Protein AF-A0A7S3XJK7-F1 (afdb_monomer_lite)

Structure (mmCIF, N/CA/C/O backbone):
data_AF-A0A7S3XJK7-F1
#
_entry.id   AF-A0A7S3XJK7-F1
#
loop_
_atom_site.group_PDB
_atom_site.id
_atom_site.type_symbol
_atom_site.label_atom_id
_atom_site.label_alt_id
_atom_site.label_comp_id
_atom_site.label_asym_id
_atom_site.label_entity_id
_atom_site.label_seq_id
_atom_site.pdbx_PDB_ins_code
_atom_site.Cartn_x
_atom_site.Cartn_y
_atom_site.Cartn_z
_atom_site.occupancy
_atom_site.B_iso_or_equiv
_atom_site.auth_seq_id
_atom_site.auth_comp_id
_atom_site.auth_asym_id
_atom_site.auth_atom_id
_atom_site.pdbx_PDB_model_num
ATOM 1 N N . TRP A 1 1 ? 11.978 -10.194 -9.160 1.00 81.94 1 TRP A N 1
ATOM 2 C CA . TRP A 1 1 ? 12.884 -11.187 -9.767 1.00 81.94 1 TRP A CA 1
ATOM 3 C C . TRP A 1 1 ? 12.050 -12.331 -10.298 1.00 81.94 1 TRP A C 1
ATOM 5 O O . TRP A 1 1 ? 11.108 -12.722 -9.618 1.00 81.94 1 TRP A O 1
ATOM 15 N N . ILE A 1 2 ? 12.354 -12.827 -11.496 1.00 87.62 2 ILE A N 1
ATOM 16 C CA . ILE A 1 2 ? 11.704 -14.017 -12.053 1.00 87.62 2 ILE A CA 1
ATOM 17 C C . ILE A 1 2 ? 12.644 -15.193 -11.805 1.00 87.62 2 ILE A C 1
ATOM 19 O O . ILE A 1 2 ? 13.779 -15.176 -12.267 1.00 87.62 2 ILE A O 1
ATOM 23 N N . TYR A 1 3 ? 12.189 -16.171 -11.025 1.00 90.62 3 TYR A N 1
ATOM 24 C CA . TYR A 1 3 ? 12.997 -17.338 -10.646 1.00 90.62 3 TYR A CA 1
ATOM 25 C C . TYR A 1 3 ? 12.745 -18.547 -11.551 1.00 90.62 3 TYR A C 1
ATOM 27 O O . TYR A 1 3 ? 13.616 -19.392 -11.716 1.00 90.62 3 TYR A O 1
ATOM 35 N N . ASN A 1 4 ? 11.549 -18.630 -12.132 1.00 91.94 4 ASN A N 1
ATOM 36 C CA . ASN A 1 4 ? 11.154 -19.648 -13.094 1.00 91.94 4 ASN A CA 1
ATOM 37 C C . ASN A 1 4 ? 10.094 -19.053 -14.031 1.00 91.94 4 ASN A C 1
ATOM 39 O O . ASN A 1 4 ? 9.351 -18.155 -13.627 1.00 91.94 4 ASN A O 1
ATOM 43 N N . SER A 1 5 ? 10.008 -19.542 -15.267 1.00 90.19 5 SER A N 1
ATOM 44 C CA . SER A 1 5 ? 9.028 -19.063 -16.242 1.00 90.19 5 SER A CA 1
ATOM 45 C C . SER A 1 5 ? 8.551 -20.186 -17.158 1.00 90.19 5 SER A C 1
ATOM 47 O O . SER A 1 5 ? 9.325 -21.050 -17.558 1.00 90.19 5 SER A O 1
ATOM 49 N N . SER A 1 6 ? 7.263 -20.153 -17.493 1.00 90.62 6 SER A N 1
ATOM 50 C CA . SER A 1 6 ? 6.653 -20.994 -18.520 1.00 90.62 6 SER A CA 1
ATOM 51 C C . SER A 1 6 ? 5.620 -20.146 -19.250 1.00 90.62 6 SER A C 1
ATOM 53 O O . SER A 1 6 ? 4.569 -19.825 -18.695 1.00 90.62 6 SER A O 1
ATOM 55 N N . MET A 1 7 ? 5.954 -19.706 -20.463 1.00 87.75 7 MET A N 1
ATOM 56 C CA . MET A 1 7 ? 5.081 -18.881 -21.295 1.00 87.75 7 MET A CA 1
ATOM 57 C C . MET A 1 7 ? 4.573 -19.729 -22.465 1.00 87.75 7 MET A C 1
ATOM 59 O O . MET A 1 7 ? 5.364 -20.073 -23.345 1.00 87.75 7 MET A O 1
ATOM 63 N N . PRO A 1 8 ? 3.276 -20.095 -22.489 1.00 89.31 8 PRO A N 1
ATOM 64 C CA . PRO A 1 8 ? 2.690 -20.811 -23.614 1.00 89.31 8 PRO A CA 1
ATOM 65 C C . PRO A 1 8 ? 2.858 -20.023 -24.912 1.00 89.31 8 PRO A C 1
ATOM 67 O O . PRO A 1 8 ? 2.670 -18.807 -24.925 1.00 89.31 8 PRO A O 1
ATOM 70 N N . SER A 1 9 ? 3.114 -20.719 -26.021 1.00 86.12 9 SER A N 1
ATOM 71 C CA . SER A 1 9 ? 3.211 -20.100 -27.353 1.00 86.12 9 SER A CA 1
ATOM 72 C C . SER A 1 9 ? 1.925 -19.388 -27.791 1.00 86.12 9 SER A C 1
ATOM 74 O O . SER A 1 9 ? 1.965 -18.523 -28.661 1.00 86.12 9 SER A O 1
ATOM 76 N N . SER A 1 10 ? 0.785 -19.721 -27.176 1.00 89.62 10 SER A N 1
ATOM 77 C CA . SER A 1 10 ? -0.502 -19.055 -27.392 1.00 89.62 10 SER A CA 1
ATOM 78 C C . SER A 1 10 ? -0.592 -17.655 -26.773 1.00 89.62 10 SER A C 1
ATOM 80 O O . SER A 1 10 ? -1.485 -16.892 -27.138 1.00 89.62 10 SER A O 1
ATOM 82 N N . ILE A 1 11 ? 0.304 -17.293 -25.849 1.00 84.25 11 ILE A N 1
ATOM 83 C CA . ILE A 1 11 ? 0.375 -15.948 -25.274 1.00 84.25 11 ILE A CA 1
ATOM 84 C C . ILE A 1 11 ? 1.379 -15.132 -26.087 1.00 84.25 11 ILE A C 1
ATOM 86 O O . ILE A 1 11 ? 2.571 -15.420 -26.081 1.00 84.25 11 ILE A O 1
ATOM 90 N N . SER A 1 12 ? 0.909 -14.068 -26.738 1.00 84.00 12 SER A N 1
ATOM 91 C CA . SER A 1 12 ? 1.773 -13.074 -27.381 1.00 84.00 12 SER A CA 1
ATOM 92 C C . SER A 1 12 ? 1.749 -11.780 -26.572 1.00 84.00 12 SER A C 1
ATOM 94 O O . SER A 1 12 ? 0.776 -11.028 -26.597 1.00 84.00 12 SER A O 1
ATOM 96 N N . SER A 1 13 ? 2.811 -11.543 -25.799 1.00 86.69 13 SER A N 1
ATOM 97 C CA . SER A 1 13 ? 3.014 -10.296 -25.058 1.00 86.69 13 SER A CA 1
ATOM 98 C C . SER A 1 13 ? 4.499 -9.932 -25.059 1.00 86.69 13 SER A C 1
ATOM 100 O O . SER A 1 13 ? 5.277 -10.553 -24.327 1.00 86.69 13 SER A O 1
ATOM 102 N N . PRO A 1 14 ? 4.909 -8.919 -25.846 1.00 83.44 14 PRO A N 1
ATOM 103 C CA . PRO A 1 14 ? 6.307 -8.504 -25.929 1.00 83.44 14 PRO A CA 1
ATOM 104 C C . PRO A 1 14 ? 6.916 -8.138 -24.568 1.00 83.44 14 PRO A C 1
ATOM 106 O O . PRO A 1 14 ? 8.053 -8.501 -24.288 1.00 83.44 14 PRO A O 1
ATOM 109 N N . LYS A 1 15 ? 6.140 -7.490 -23.684 1.00 86.94 15 LYS A N 1
ATOM 110 C CA . LYS A 1 15 ? 6.599 -7.122 -22.334 1.00 86.94 15 LYS A CA 1
ATOM 111 C C . LYS A 1 15 ? 6.805 -8.321 -21.412 1.00 86.94 15 LYS A C 1
ATOM 113 O O . LYS A 1 15 ? 7.752 -8.334 -20.640 1.00 86.94 15 LYS A O 1
ATOM 118 N N . LEU A 1 16 ? 5.929 -9.326 -21.472 1.00 87.25 16 LEU A N 1
ATOM 119 C CA . LEU A 1 16 ? 6.129 -10.532 -20.661 1.00 87.25 16 LEU A CA 1
ATOM 120 C C . LEU A 1 16 ? 7.376 -11.289 -21.123 1.00 87.25 16 LEU A C 1
ATOM 122 O O . LEU A 1 16 ? 8.157 -11.731 -20.285 1.00 87.25 16 LEU A O 1
ATOM 126 N N . GLY A 1 17 ? 7.590 -11.372 -22.440 1.00 88.62 17 GLY A N 1
ATOM 127 C CA . GLY A 1 17 ? 8.802 -11.959 -23.009 1.00 88.62 17 GLY A CA 1
ATOM 128 C C . GLY A 1 17 ? 10.074 -11.248 -22.540 1.00 88.62 17 GLY A C 1
ATOM 129 O O . GLY A 1 17 ? 11.020 -11.913 -22.121 1.00 88.62 17 GLY A O 1
ATOM 130 N N . SER A 1 18 ? 10.086 -9.910 -22.532 1.00 89.31 18 SER A N 1
ATOM 131 C CA . SER A 1 18 ? 11.254 -9.154 -22.066 1.00 89.31 18 SER A CA 1
ATOM 132 C C . SER A 1 18 ? 11.511 -9.328 -20.568 1.00 89.31 18 SER A C 1
ATOM 134 O O . SER A 1 18 ? 12.655 -9.535 -20.164 1.00 89.31 18 SER A O 1
ATOM 136 N N . TRP A 1 19 ? 10.463 -9.344 -19.737 1.00 90.00 19 TRP A N 1
ATOM 137 C CA . TRP A 1 19 ? 10.610 -9.593 -18.300 1.00 90.00 19 TRP A CA 1
ATOM 138 C C . TRP A 1 19 ? 11.158 -10.986 -17.999 1.00 90.00 19 TRP A C 1
ATOM 140 O O . TRP A 1 19 ? 12.031 -11.121 -17.142 1.00 90.00 19 TRP A O 1
ATOM 150 N N . ILE A 1 20 ? 10.702 -12.010 -18.732 1.00 90.38 20 ILE A N 1
ATOM 151 C CA . ILE A 1 20 ? 11.262 -13.370 -18.666 1.00 90.38 20 ILE A CA 1
ATOM 152 C C . ILE A 1 20 ? 12.750 -13.366 -19.038 1.00 90.38 20 ILE A C 1
ATOM 154 O O . ILE A 1 20 ? 13.541 -14.042 -18.386 1.00 90.38 20 ILE A O 1
ATOM 158 N N . GLY A 1 21 ? 13.141 -12.556 -20.026 1.00 88.50 21 GLY A N 1
ATOM 159 C CA . GLY A 1 21 ? 14.539 -12.319 -20.402 1.00 88.50 21 GLY A CA 1
ATOM 160 C C . GLY A 1 21 ? 15.364 -11.522 -19.380 1.00 88.50 21 GLY A C 1
ATOM 161 O O . GLY A 1 21 ? 16.544 -11.277 -19.619 1.00 88.50 21 GLY A O 1
ATOM 162 N N . GLY A 1 22 ? 14.779 -11.118 -18.247 1.00 88.19 22 GLY A N 1
ATOM 163 C CA . GLY A 1 22 ? 15.448 -10.355 -17.190 1.00 88.19 22 GLY A CA 1
ATOM 164 C C . GLY A 1 22 ? 15.415 -8.838 -17.385 1.00 88.19 22 GLY A C 1
ATOM 165 O O . GLY A 1 22 ? 15.991 -8.102 -16.578 1.00 88.19 22 GLY A O 1
ATOM 166 N N . GLU A 1 23 ? 14.734 -8.348 -18.420 1.00 88.56 23 GLU A N 1
ATOM 167 C CA . GLU A 1 23 ? 14.521 -6.918 -18.604 1.00 88.56 23 GLU A CA 1
ATOM 168 C C . GLU A 1 23 ? 13.440 -6.390 -17.653 1.00 88.56 23 GLU A C 1
ATOM 170 O O . GLU A 1 23 ? 12.589 -7.120 -17.150 1.00 88.56 23 GLU A O 1
ATOM 175 N N . TYR A 1 24 ? 13.458 -5.088 -17.388 1.00 84.19 24 TYR A N 1
ATOM 176 C CA . TYR A 1 24 ? 12.422 -4.413 -16.614 1.00 84.19 24 TYR A CA 1
ATOM 177 C C . TYR A 1 24 ? 12.351 -2.941 -17.013 1.00 84.19 24 TYR A C 1
ATOM 179 O O . TYR A 1 24 ? 13.338 -2.365 -17.477 1.00 84.19 24 TYR A O 1
ATOM 187 N N . ASP A 1 25 ? 11.182 -2.334 -16.813 1.00 79.06 25 ASP A N 1
ATOM 188 C CA . ASP A 1 25 ? 10.962 -0.916 -17.099 1.00 79.06 25 ASP A CA 1
ATOM 189 C C . ASP A 1 25 ? 11.842 -0.064 -16.151 1.00 79.06 25 ASP A C 1
ATOM 191 O O . ASP A 1 25 ? 11.708 -0.145 -14.928 1.00 79.06 25 ASP A O 1
ATOM 195 N N . LYS A 1 26 ? 12.758 0.745 -16.706 1.00 75.69 26 LYS A N 1
ATOM 196 C CA . LYS A 1 26 ? 13.703 1.594 -15.940 1.00 75.69 26 LYS A CA 1
ATOM 197 C C . LYS A 1 26 ? 13.252 3.052 -15.797 1.00 75.69 26 LYS A C 1
ATOM 199 O O . LYS A 1 26 ? 13.782 3.771 -14.955 1.00 75.69 26 LYS A O 1
ATOM 204 N N . ASP A 1 27 ? 12.267 3.468 -16.589 1.00 66.75 27 ASP A N 1
ATOM 205 C CA . ASP A 1 27 ? 12.048 4.885 -16.913 1.00 66.75 27 ASP A CA 1
ATOM 206 C C . ASP A 1 27 ? 11.011 5.595 -16.037 1.00 66.75 27 ASP A C 1
ATOM 208 O O . ASP A 1 27 ? 10.712 6.766 -16.255 1.00 66.75 27 ASP A O 1
ATOM 212 N N . SER A 1 28 ? 10.428 4.919 -15.044 1.00 74.38 28 SER A N 1
ATOM 213 C CA . SER A 1 28 ? 9.369 5.516 -14.231 1.00 74.38 28 SER A CA 1
ATOM 214 C C . SER A 1 28 ? 9.641 5.359 -12.741 1.00 74.38 28 SER A C 1
ATOM 216 O O . SER A 1 28 ? 9.781 4.245 -12.230 1.00 74.38 28 SER A O 1
ATOM 218 N N . ALA A 1 29 ? 9.721 6.495 -12.044 1.00 88.38 29 ALA A N 1
ATOM 219 C CA . ALA A 1 29 ? 9.814 6.535 -10.590 1.00 88.38 29 ALA A CA 1
ATOM 220 C C . ALA A 1 29 ? 8.561 5.903 -9.963 1.00 88.38 29 ALA A C 1
ATOM 222 O O . ALA A 1 29 ? 8.677 5.026 -9.112 1.00 88.38 29 ALA A O 1
ATOM 223 N N . THR A 1 30 ? 7.372 6.264 -10.448 1.00 93.44 30 THR A N 1
ATOM 224 C CA . THR A 1 30 ? 6.088 5.727 -9.983 1.00 93.44 30 THR A CA 1
ATOM 225 C C . THR A 1 30 ? 5.154 5.430 -11.154 1.00 93.44 30 THR A C 1
ATOM 227 O O . THR A 1 30 ? 5.175 6.105 -12.182 1.00 93.44 30 THR A O 1
ATOM 230 N N . LYS A 1 31 ? 4.323 4.397 -11.017 1.00 93.12 31 LYS A N 1
ATOM 231 C CA . LYS A 1 31 ? 3.352 3.952 -12.022 1.00 93.12 31 LYS A CA 1
ATOM 232 C C . LYS A 1 31 ? 2.018 3.674 -11.351 1.00 93.12 31 LYS A C 1
ATOM 234 O O . LYS A 1 31 ? 1.961 2.920 -10.386 1.00 93.12 31 LYS A O 1
ATOM 239 N N . THR A 1 32 ? 0.950 4.194 -11.944 1.00 95.75 32 THR A N 1
ATOM 240 C CA . THR A 1 32 ? -0.427 3.851 -11.578 1.00 95.75 32 THR A CA 1
ATOM 241 C C . THR A 1 32 ? -1.118 3.228 -12.780 1.00 95.75 32 THR A C 1
ATOM 243 O O . THR A 1 32 ? -1.033 3.761 -13.888 1.00 95.75 32 THR A O 1
ATOM 246 N N . ALA A 1 33 ? -1.788 2.095 -12.587 1.00 95.56 33 ALA A N 1
ATOM 247 C CA . ALA A 1 33 ? -2.511 1.405 -13.648 1.00 95.56 33 ALA A CA 1
ATOM 248 C C . ALA A 1 33 ? -3.847 0.857 -13.145 1.00 95.56 33 ALA A C 1
ATOM 250 O O . ALA A 1 33 ? -3.912 0.243 -12.084 1.00 95.56 33 ALA A O 1
ATOM 251 N N . ALA A 1 34 ? -4.906 1.032 -13.933 1.00 97.31 34 ALA A N 1
ATOM 252 C CA . ALA A 1 34 ? -6.171 0.351 -13.698 1.00 97.31 34 ALA A CA 1
ATOM 253 C C . ALA A 1 34 ? -6.101 -1.078 -14.256 1.00 97.31 34 ALA A C 1
ATOM 255 O O . ALA A 1 34 ? -5.686 -1.289 -15.396 1.00 97.31 34 ALA A O 1
ATOM 256 N N . ILE A 1 35 ? -6.530 -2.053 -13.461 1.00 96.31 35 ILE A N 1
ATOM 257 C CA . ILE A 1 35 ? -6.597 -3.467 -13.830 1.00 96.31 35 ILE A CA 1
ATOM 258 C C . ILE A 1 35 ? -8.034 -3.936 -13.633 1.00 96.31 35 ILE A C 1
ATOM 260 O O . ILE A 1 35 ? -8.656 -3.657 -12.610 1.00 96.31 35 ILE A O 1
ATOM 264 N N . LYS A 1 36 ? -8.570 -4.667 -14.610 1.00 96.94 36 LYS A N 1
ATOM 265 C CA . LYS A 1 36 ? -9.893 -5.284 -14.521 1.00 96.94 36 LYS A CA 1
ATOM 266 C C . LYS A 1 36 ? -9.764 -6.791 -14.683 1.00 96.94 36 LYS A C 1
ATOM 268 O O . LYS A 1 36 ? -9.123 -7.264 -15.620 1.00 96.94 36 LYS A O 1
ATOM 273 N N . THR A 1 37 ? -10.359 -7.548 -13.770 1.00 95.88 37 THR A N 1
ATOM 274 C CA . THR A 1 37 ? -10.390 -9.011 -13.875 1.00 95.88 37 THR A CA 1
ATOM 275 C C . THR A 1 37 ? -11.390 -9.445 -14.941 1.00 95.88 37 THR A C 1
ATOM 277 O O . THR A 1 37 ? -12.305 -8.702 -15.298 1.00 95.88 37 THR A O 1
ATOM 280 N N . LYS A 1 38 ? -11.285 -10.695 -15.408 1.00 96.31 38 LYS A N 1
ATOM 281 C CA . LYS A 1 38 ? -12.289 -11.290 -16.308 1.00 96.31 38 LYS A CA 1
ATOM 282 C C . LYS A 1 38 ? -13.706 -11.259 -15.709 1.00 96.31 38 LYS A C 1
ATOM 284 O O . LYS A 1 38 ? -14.671 -11.132 -16.451 1.00 96.31 38 LYS A O 1
ATOM 289 N N . GLY A 1 39 ? -13.818 -11.349 -14.381 1.00 96.06 39 GLY A N 1
ATOM 290 C CA . GLY A 1 39 ? -15.084 -11.258 -13.645 1.00 96.06 39 GLY A CA 1
ATOM 291 C C . GLY A 1 39 ? -15.605 -9.831 -13.434 1.00 96.06 39 GLY A C 1
ATOM 292 O O . GLY A 1 39 ? -16.655 -9.667 -12.832 1.00 96.06 39 GLY A O 1
ATOM 293 N N . GLY A 1 40 ? -14.892 -8.801 -13.905 1.00 95.94 40 GLY A N 1
ATOM 294 C CA . GLY A 1 40 ? -15.335 -7.404 -13.849 1.00 95.94 40 GLY A CA 1
ATOM 295 C C . GLY A 1 40 ? -14.845 -6.598 -12.642 1.00 95.94 40 GLY A C 1
ATOM 296 O O . GLY A 1 40 ? -15.027 -5.378 -12.631 1.00 95.94 40 GLY A O 1
ATOM 297 N N . ASN A 1 41 ? -14.168 -7.228 -11.677 1.00 95.69 41 ASN A N 1
ATOM 298 C CA . ASN A 1 41 ? -13.621 -6.534 -10.507 1.00 95.69 41 ASN A CA 1
ATOM 299 C C . ASN A 1 41 ? -12.511 -5.572 -10.931 1.00 95.69 41 ASN A C 1
ATOM 301 O O . ASN A 1 41 ? -11.650 -5.928 -11.740 1.00 95.69 41 ASN A O 1
ATOM 305 N N . SER A 1 42 ? -12.542 -4.360 -10.383 1.00 96.94 42 SER A N 1
ATOM 306 C CA . SER A 1 42 ? -11.616 -3.285 -10.740 1.00 96.94 42 SER A CA 1
ATOM 307 C C . SER A 1 42 ? -10.612 -3.045 -9.620 1.00 96.94 42 SER A C 1
ATOM 309 O O . SER A 1 42 ? -10.976 -2.978 -8.448 1.00 96.94 42 SER A O 1
ATOM 311 N N . PHE A 1 43 ? -9.353 -2.898 -10.008 1.00 98.25 43 PHE A N 1
ATOM 312 C CA . PHE A 1 43 ? -8.217 -2.668 -9.132 1.00 98.25 43 PHE A CA 1
ATOM 313 C C . PHE A 1 43 ? -7.404 -1.491 -9.660 1.00 98.25 43 PHE A C 1
ATOM 315 O O . PHE A 1 43 ? -7.303 -1.284 -10.871 1.00 98.25 43 PHE A O 1
ATOM 322 N N . THR A 1 44 ? -6.765 -0.771 -8.752 1.00 98.44 44 THR A N 1
ATOM 323 C CA . THR A 1 44 ? -5.721 0.197 -9.071 1.00 98.44 44 THR A CA 1
ATOM 324 C C . THR A 1 44 ? -4.404 -0.351 -8.554 1.00 98.44 44 THR A C 1
ATOM 326 O O . THR A 1 44 ? -4.244 -0.580 -7.359 1.00 98.44 44 THR A O 1
ATOM 329 N N . HIS A 1 45 ? -3.462 -0.579 -9.459 1.00 97.88 45 HIS A N 1
ATOM 330 C CA . HIS A 1 45 ? -2.094 -0.930 -9.124 1.00 97.88 45 HIS A CA 1
ATOM 331 C C . HIS A 1 45 ? -1.273 0.345 -8.979 1.00 97.88 45 HIS A C 1
ATOM 333 O O . HIS A 1 45 ? -1.146 1.099 -9.946 1.00 97.88 45 HIS A O 1
ATOM 339 N N . PHE A 1 46 ? -0.708 0.560 -7.797 1.00 97.62 46 PHE A N 1
ATOM 340 C CA . PHE A 1 46 ? 0.296 1.584 -7.543 1.00 97.62 46 PHE A CA 1
ATOM 341 C C . PHE A 1 46 ? 1.651 0.910 -7.419 1.00 97.62 46 PHE A C 1
ATOM 343 O O . PHE A 1 46 ? 1.794 -0.055 -6.676 1.00 97.62 46 PHE A O 1
ATOM 350 N N . ALA A 1 47 ? 2.647 1.422 -8.126 1.00 95.12 47 ALA A N 1
ATOM 351 C CA . ALA A 1 47 ? 3.997 0.898 -8.090 1.00 95.12 47 ALA A CA 1
ATOM 352 C C . ALA A 1 47 ? 5.011 2.030 -8.020 1.00 95.12 47 ALA A C 1
ATOM 354 O O . ALA A 1 47 ? 4.797 3.118 -8.560 1.00 95.12 47 ALA A O 1
ATOM 355 N N . LYS A 1 48 ? 6.156 1.729 -7.421 1.00 93.69 48 LYS A N 1
ATOM 356 C CA . LYS A 1 48 ? 7.351 2.560 -7.461 1.00 93.69 48 LYS A CA 1
ATOM 357 C C . LYS A 1 48 ? 8.556 1.737 -7.878 1.00 93.69 48 LYS A C 1
ATOM 359 O O . LYS A 1 48 ? 8.640 0.535 -7.621 1.00 93.69 48 LYS A O 1
ATOM 364 N N . SER A 1 49 ? 9.519 2.395 -8.502 1.00 91.81 49 SER A N 1
ATOM 365 C CA . SER A 1 49 ? 10.849 1.842 -8.705 1.00 91.81 49 SER A CA 1
ATOM 366 C C . SER A 1 49 ? 11.806 2.350 -7.625 1.00 91.81 49 SER A C 1
ATOM 368 O O . SER A 1 49 ? 11.503 3.265 -6.856 1.00 91.81 49 SER A O 1
ATOM 370 N N . LYS A 1 50 ? 13.005 1.764 -7.583 1.00 89.06 50 LYS A N 1
ATOM 371 C CA . LYS A 1 50 ? 14.065 2.163 -6.646 1.00 89.06 50 LYS A CA 1
ATOM 372 C C . LYS A 1 50 ? 14.506 3.625 -6.788 1.00 89.06 50 LYS A C 1
ATOM 374 O O . LYS A 1 50 ? 15.153 4.137 -5.884 1.00 89.06 50 LYS A O 1
ATOM 379 N N . THR A 1 51 ? 14.222 4.278 -7.919 1.00 87.81 51 THR A N 1
ATOM 380 C CA . THR A 1 51 ? 14.652 5.660 -8.175 1.00 87.81 51 THR A CA 1
ATOM 381 C C . THR A 1 51 ? 13.742 6.691 -7.514 1.00 87.81 51 THR A C 1
ATOM 383 O O . THR A 1 51 ? 14.191 7.808 -7.289 1.00 87.81 51 THR A O 1
ATOM 386 N N . ALA A 1 52 ? 12.511 6.322 -7.143 1.00 86.94 52 ALA A N 1
ATOM 387 C CA . ALA A 1 52 ? 11.573 7.234 -6.491 1.00 86.94 52 ALA A CA 1
ATOM 388 C C . ALA A 1 52 ? 11.998 7.636 -5.068 1.00 86.94 52 ALA A C 1
ATOM 390 O O . ALA A 1 52 ? 11.691 8.741 -4.648 1.00 86.94 52 ALA A O 1
ATOM 391 N N . SER A 1 53 ? 12.736 6.771 -4.355 1.00 80.81 53 SER A N 1
ATOM 392 C CA . SER A 1 53 ? 13.323 7.056 -3.027 1.00 80.81 53 SER A CA 1
ATOM 393 C C . SER A 1 53 ? 12.346 7.618 -1.976 1.00 80.81 53 SER A C 1
ATOM 395 O O . SER A 1 53 ? 12.717 8.480 -1.193 1.00 80.81 53 SER A O 1
ATOM 397 N N . ASN A 1 54 ? 11.105 7.133 -1.985 1.00 87.06 54 ASN A N 1
ATOM 398 C CA . ASN A 1 54 ? 9.960 7.662 -1.233 1.00 87.06 54 ASN A CA 1
ATOM 399 C C . ASN A 1 54 ? 9.130 6.545 -0.540 1.00 87.06 54 ASN A C 1
ATOM 401 O O . ASN A 1 54 ? 9.345 5.362 -0.829 1.00 87.06 54 ASN A O 1
ATOM 405 N N . ASP A 1 55 ? 8.193 6.848 0.356 1.00 94.50 55 ASP A N 1
ATOM 406 C CA . ASP A 1 55 ? 7.294 5.833 0.927 1.00 94.50 55 ASP A CA 1
ATOM 407 C C . ASP A 1 55 ? 6.177 5.502 -0.075 1.00 94.50 55 ASP A C 1
ATOM 409 O O . ASP A 1 55 ? 5.558 6.383 -0.664 1.00 94.50 55 ASP A O 1
ATOM 413 N N . LEU A 1 56 ? 5.895 4.216 -0.316 1.00 96.94 56 LEU A N 1
ATOM 414 C CA . LEU A 1 56 ? 4.871 3.849 -1.306 1.00 96.94 56 LEU A CA 1
ATOM 415 C C . LEU A 1 56 ? 3.483 4.374 -0.899 1.00 96.94 56 LEU A C 1
ATOM 417 O O . LEU A 1 56 ? 2.702 4.784 -1.760 1.00 96.94 56 LEU A O 1
ATOM 421 N N . TYR A 1 57 ? 3.147 4.325 0.388 1.00 97.88 57 TYR A N 1
ATOM 422 C CA . TYR A 1 57 ? 1.785 4.581 0.838 1.00 97.88 57 TYR A CA 1
ATOM 423 C C . TYR A 1 57 ? 1.513 6.071 1.020 1.00 97.88 57 TYR A C 1
ATOM 425 O O . TYR A 1 57 ? 0.460 6.535 0.582 1.00 97.88 57 TYR A O 1
ATOM 433 N N . GLU A 1 58 ? 2.455 6.809 1.604 1.00 97.19 58 GLU A N 1
ATOM 434 C CA . GLU A 1 58 ? 2.371 8.260 1.780 1.00 97.19 58 GLU A CA 1
ATOM 435 C C . GLU A 1 58 ? 2.514 9.013 0.455 1.00 97.19 58 GLU A C 1
ATOM 437 O O . GLU A 1 58 ? 1.645 9.824 0.142 1.00 97.19 58 GLU A O 1
ATOM 442 N N . ASP A 1 59 ? 3.510 8.688 -0.374 1.00 95.75 59 ASP A N 1
ATOM 443 C CA . ASP A 1 59 ? 3.818 9.518 -1.544 1.00 95.75 59 ASP A CA 1
ATOM 444 C C . ASP A 1 59 ? 3.032 9.119 -2.806 1.00 95.75 59 ASP A C 1
ATOM 446 O O . ASP A 1 59 ? 2.938 9.894 -3.762 1.00 95.75 59 ASP A O 1
ATOM 450 N N . VAL A 1 60 ? 2.493 7.893 -2.864 1.00 96.62 60 VAL A N 1
ATOM 451 C CA . VAL A 1 60 ? 1.880 7.346 -4.093 1.00 96.62 60 VAL A CA 1
ATOM 452 C C . VAL A 1 60 ? 0.432 6.924 -3.880 1.00 96.62 60 VAL A C 1
ATOM 454 O O . VAL A 1 60 ? -0.463 7.406 -4.579 1.00 96.62 60 VAL A O 1
ATOM 457 N N . VAL A 1 61 ? 0.178 6.022 -2.931 1.00 98.19 61 VAL A N 1
ATOM 458 C CA . VAL A 1 61 ? -1.148 5.401 -2.777 1.00 98.19 61 VAL A CA 1
ATOM 459 C C . VAL A 1 61 ? -2.153 6.391 -2.208 1.00 98.19 61 VAL A C 1
ATOM 461 O O . VAL A 1 61 ? -3.223 6.583 -2.784 1.00 98.19 61 VAL A O 1
ATOM 464 N N . SER A 1 62 ? -1.822 7.031 -1.089 1.00 98.12 62 SER A N 1
ATOM 465 C CA . SER A 1 62 ? -2.731 7.939 -0.398 1.00 98.12 62 SER A CA 1
ATOM 466 C C . SER A 1 62 ? -3.111 9.161 -1.262 1.00 98.12 62 SER A C 1
ATOM 468 O O . SER A 1 62 ? -4.313 9.399 -1.429 1.00 98.12 62 SER A O 1
ATOM 470 N N . PRO A 1 63 ? -2.172 9.849 -1.950 1.00 97.19 63 PRO A N 1
ATOM 471 C CA . PRO A 1 63 ? -2.490 10.892 -2.925 1.00 97.19 63 PRO A CA 1
ATOM 472 C C . PRO A 1 63 ? -3.279 10.378 -4.131 1.00 97.19 63 PRO A C 1
ATOM 474 O O . PRO A 1 63 ? -4.197 11.054 -4.601 1.00 97.19 63 PRO A O 1
ATOM 477 N N . GLY A 1 64 ? -2.952 9.178 -4.621 1.00 97.19 64 GLY A N 1
ATOM 478 C CA . GLY A 1 64 ? -3.625 8.559 -5.761 1.00 97.19 64 GLY A CA 1
ATOM 479 C C . GLY A 1 64 ? -5.083 8.194 -5.481 1.00 97.19 64 GLY A C 1
ATOM 480 O O . GLY A 1 64 ? -5.941 8.370 -6.346 1.00 97.19 64 GLY A O 1
ATOM 481 N N . LEU A 1 65 ? -5.377 7.726 -4.268 1.00 97.75 65 LEU A N 1
ATOM 482 C CA . LEU A 1 65 ? -6.736 7.423 -3.812 1.00 97.75 65 LEU A CA 1
ATOM 483 C C . LEU A 1 65 ? -7.460 8.641 -3.233 1.00 97.75 65 LEU A C 1
ATOM 485 O O . LEU A 1 65 ? -8.689 8.634 -3.158 1.00 97.75 65 LEU A O 1
ATOM 489 N N . LYS A 1 66 ? -6.714 9.680 -2.843 1.00 97.38 66 LYS A N 1
ATOM 490 C CA . LYS A 1 66 ? -7.193 10.825 -2.060 1.00 97.38 66 LYS A CA 1
ATOM 491 C C . LYS A 1 66 ? -7.833 10.375 -0.746 1.00 97.38 66 LYS A C 1
ATOM 493 O O . LYS A 1 66 ? -8.988 10.701 -0.470 1.00 97.38 66 LYS A O 1
ATOM 498 N N . GLN A 1 67 ? -7.117 9.544 0.006 1.00 97.94 67 GLN A N 1
ATOM 499 C CA . GLN A 1 67 ? -7.613 8.928 1.236 1.00 97.94 67 GLN A CA 1
ATOM 500 C C . GLN A 1 67 ? -6.537 8.905 2.308 1.00 97.94 67 GLN A C 1
ATOM 502 O O . GLN A 1 67 ? -5.395 8.552 2.028 1.00 97.94 67 GLN A O 1
ATOM 507 N N . ASP A 1 68 ? -6.941 9.161 3.548 1.00 98.44 68 ASP A N 1
ATOM 508 C CA . ASP A 1 68 ? -6.148 8.775 4.710 1.00 98.44 68 ASP A CA 1
ATOM 509 C C . ASP A 1 68 ? -6.125 7.238 4.813 1.00 98.44 68 ASP A C 1
ATOM 511 O O . ASP A 1 68 ? -7.142 6.583 4.556 1.00 98.44 68 ASP A O 1
ATOM 515 N N . LEU A 1 69 ? -4.988 6.660 5.200 1.00 98.44 69 LEU A N 1
ATOM 516 C CA . LEU A 1 69 ? -4.749 5.219 5.255 1.00 98.44 69 LEU A CA 1
ATOM 517 C C . LEU A 1 69 ? -4.364 4.751 6.665 1.00 98.44 69 LEU A C 1
ATOM 519 O O . LEU A 1 69 ? -3.683 5.447 7.420 1.00 98.44 69 LEU A O 1
ATOM 523 N N . VAL A 1 70 ? -4.770 3.527 6.990 1.00 97.94 70 VAL A N 1
ATOM 524 C CA . VAL A 1 70 ? -4.304 2.757 8.151 1.00 97.94 70 VAL A CA 1
ATOM 525 C C . VAL A 1 70 ? -3.649 1.491 7.617 1.00 97.94 70 VAL A C 1
ATOM 527 O O . VAL A 1 70 ? -4.289 0.747 6.876 1.00 97.94 70 VAL A O 1
ATOM 530 N N . CYS A 1 71 ? -2.384 1.271 7.947 1.00 97.81 71 CYS A N 1
ATOM 531 C CA . CYS A 1 71 ? -1.536 0.270 7.315 1.00 97.81 71 CYS A CA 1
ATOM 532 C C . CYS A 1 71 ? -1.011 -0.751 8.321 1.00 97.81 71 CYS A C 1
ATOM 534 O O . CYS A 1 71 ? -0.394 -0.386 9.316 1.00 97.81 71 CYS A O 1
ATOM 536 N N . GLU A 1 72 ? -1.198 -2.032 8.037 1.00 97.00 72 GLU A N 1
ATOM 537 C CA . GLU A 1 72 ? -0.476 -3.112 8.696 1.00 97.00 72 GLU A CA 1
ATOM 538 C C . GLU A 1 72 ? 0.677 -3.513 7.780 1.00 97.00 72 GLU A C 1
ATOM 540 O O . GLU A 1 72 ? 0.489 -4.104 6.714 1.00 97.00 72 GLU A O 1
ATOM 545 N N . THR A 1 73 ? 1.880 -3.083 8.148 1.00 94.50 73 THR A N 1
ATOM 546 C CA . THR A 1 73 ? 3.096 -3.441 7.430 1.00 94.50 73 THR A CA 1
ATOM 547 C C . THR A 1 73 ? 4.186 -3.745 8.433 1.00 94.50 73 THR A C 1
ATOM 549 O O . THR A 1 73 ? 4.534 -2.855 9.203 1.00 94.50 73 THR A O 1
ATOM 552 N N . TRP A 1 74 ? 4.731 -4.958 8.405 1.00 93.50 74 TRP A N 1
ATOM 553 C CA . TRP A 1 74 ? 5.750 -5.438 9.344 1.00 93.50 74 TRP A CA 1
ATOM 554 C C . TRP A 1 74 ? 6.766 -4.372 9.808 1.00 93.50 74 TRP A C 1
ATOM 556 O O . TRP A 1 74 ? 7.522 -3.849 8.982 1.00 93.50 74 TRP A O 1
ATOM 566 N N . GLN A 1 75 ? 6.816 -4.099 11.120 1.00 91.44 75 GLN A N 1
ATOM 567 C CA . GLN A 1 75 ? 7.718 -3.117 11.764 1.00 91.44 75 GLN A CA 1
ATOM 568 C C . GLN A 1 75 ? 8.811 -3.781 12.626 1.00 91.44 75 GLN A C 1
ATOM 570 O O . GLN A 1 75 ? 9.124 -3.353 13.729 1.00 91.44 75 GLN A O 1
ATOM 575 N N . ASN A 1 76 ? 9.395 -4.881 12.146 1.00 89.00 76 ASN A N 1
ATOM 576 C CA . ASN A 1 76 ? 10.505 -5.560 12.835 1.00 89.00 76 ASN A CA 1
ATOM 577 C C . ASN A 1 76 ? 11.797 -5.526 12.004 1.00 89.00 76 ASN A C 1
ATOM 579 O O . ASN A 1 76 ? 12.510 -6.519 11.858 1.00 89.00 76 ASN A O 1
ATOM 583 N N . GLY A 1 77 ? 12.068 -4.385 11.377 1.00 81.75 77 GLY A N 1
ATOM 584 C CA . GLY A 1 77 ? 13.289 -4.162 10.608 1.00 81.75 77 GLY A CA 1
ATOM 585 C C . GLY A 1 77 ? 13.901 -2.807 10.930 1.00 81.75 77 GLY A C 1
ATOM 586 O O . GLY A 1 77 ? 13.470 -2.101 11.834 1.00 81.75 77 GLY A O 1
ATOM 587 N N . SER A 1 78 ? 14.961 -2.439 10.218 1.00 83.56 78 SER A N 1
ATOM 588 C CA . SER A 1 78 ? 15.645 -1.177 10.488 1.00 83.56 78 SER A CA 1
ATOM 589 C C . SER A 1 78 ? 14.886 0.015 9.903 1.00 83.56 78 SER A C 1
ATOM 591 O O . SER A 1 78 ? 14.618 0.062 8.701 1.00 83.56 78 SER A O 1
ATOM 593 N N . GLY A 1 79 ? 14.636 1.012 10.754 1.00 91.88 79 GLY A N 1
ATOM 594 C CA . GLY A 1 79 ? 14.130 2.322 10.357 1.00 91.88 79 GLY A CA 1
ATOM 595 C C . GLY A 1 79 ? 12.659 2.305 9.962 1.00 91.88 79 GLY A C 1
ATOM 596 O O . GLY A 1 79 ? 12.328 2.768 8.869 1.00 91.88 79 GLY A O 1
ATOM 597 N N . ASP A 1 80 ? 11.813 1.759 10.835 1.00 93.31 80 ASP A N 1
ATOM 598 C CA . ASP A 1 80 ? 10.359 1.856 10.724 1.00 93.31 80 ASP A CA 1
ATOM 599 C C . ASP A 1 80 ? 9.935 3.318 10.600 1.00 93.31 80 ASP A C 1
ATOM 601 O O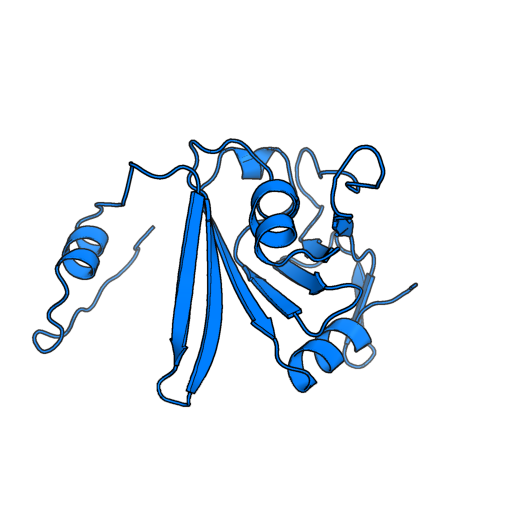 . ASP A 1 80 ? 10.405 4.190 11.339 1.00 93.31 80 ASP A O 1
ATOM 605 N N . LEU A 1 81 ? 9.071 3.589 9.627 1.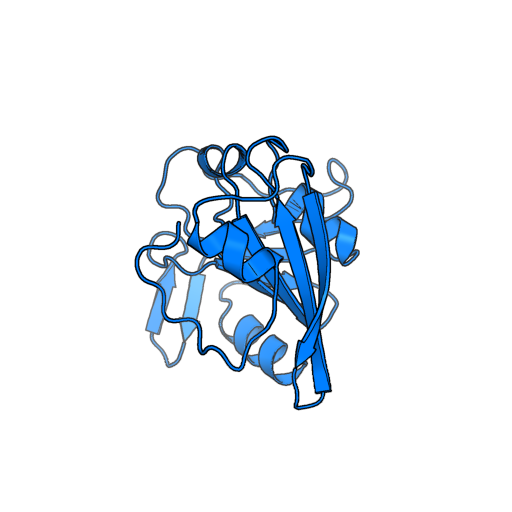00 93.00 81 LEU A N 1
ATOM 606 C CA . LEU A 1 81 ? 8.550 4.929 9.418 1.00 93.00 81 LEU A CA 1
ATOM 607 C C . LEU A 1 81 ? 7.465 5.206 10.459 1.00 93.00 81 LEU A C 1
ATOM 609 O O . LEU A 1 81 ? 6.605 4.366 10.723 1.00 93.00 81 LEU A O 1
ATOM 613 N N . GLY A 1 82 ? 7.515 6.398 11.051 1.00 91.81 82 GLY A N 1
ATOM 614 C CA . GLY A 1 82 ? 6.473 6.878 11.948 1.00 91.81 82 GLY A CA 1
ATOM 615 C C . GLY A 1 82 ? 5.166 7.199 11.211 1.00 91.81 82 GLY A C 1
ATOM 616 O O . GLY A 1 82 ? 5.083 7.106 9.982 1.00 91.81 82 GLY A O 1
ATOM 617 N N . PRO A 1 83 ? 4.126 7.608 11.953 1.00 95.00 83 PRO A N 1
ATOM 618 C CA . PRO A 1 83 ? 2.895 8.079 11.344 1.00 95.00 83 PRO A CA 1
ATOM 619 C C . PRO A 1 83 ? 3.151 9.368 10.555 1.00 95.00 83 PRO A C 1
ATOM 621 O O . PRO A 1 83 ? 3.834 10.278 11.025 1.00 95.00 83 PRO A O 1
ATOM 624 N N . PHE A 1 84 ? 2.546 9.457 9.377 1.00 96.88 84 PHE A N 1
ATOM 625 C CA . PHE A 1 84 ? 2.454 10.692 8.613 1.00 96.88 84 PHE A CA 1
ATOM 626 C C . PHE A 1 84 ? 1.117 11.341 8.957 1.00 96.88 84 PHE A C 1
ATOM 628 O O . PHE A 1 84 ? 0.069 10.726 8.760 1.00 96.88 84 PHE A O 1
ATOM 635 N N . CYS A 1 85 ? 1.146 12.544 9.531 1.00 96.31 85 CYS A N 1
ATOM 636 C CA . CYS A 1 85 ? -0.039 13.210 10.077 1.00 96.31 85 CYS A CA 1
ATOM 637 C C . CYS A 1 85 ? -0.250 14.599 9.470 1.00 96.31 85 CYS A C 1
ATOM 639 O O . CYS A 1 85 ? 0.689 15.275 9.042 1.00 96.31 85 CYS A O 1
ATOM 641 N N . LYS A 1 86 ? -1.502 15.056 9.492 1.00 94.38 86 LYS A N 1
ATOM 642 C CA . LYS A 1 86 ? -1.853 16.443 9.171 1.00 94.38 86 LYS A CA 1
ATOM 643 C C . LYS A 1 86 ? -1.412 17.381 10.311 1.00 94.38 86 LYS A C 1
ATOM 645 O O . LYS A 1 86 ? -1.464 16.976 11.473 1.00 94.38 86 LYS A O 1
ATOM 650 N N . PRO A 1 87 ? -1.052 18.648 10.020 1.00 95.31 87 PRO A N 1
ATOM 651 C CA . PRO A 1 87 ? -1.040 19.291 8.701 1.00 95.31 87 PRO A CA 1
ATOM 652 C C . PRO A 1 87 ? 0.274 19.128 7.919 1.00 95.31 87 PRO A C 1
ATOM 654 O O . PRO A 1 87 ? 0.378 19.659 6.818 1.00 95.31 87 PRO A O 1
ATOM 657 N N . GLN A 1 88 ? 1.285 18.452 8.473 1.00 96.25 88 GLN A N 1
ATOM 658 C CA . GLN A 1 88 ? 2.592 18.292 7.823 1.00 96.25 88 GLN A CA 1
ATOM 659 C C . GLN A 1 88 ? 2.478 17.509 6.511 1.00 96.25 88 GLN A C 1
ATOM 661 O O . GLN A 1 88 ? 3.194 17.800 5.556 1.00 96.25 88 GLN A O 1
ATOM 666 N N . HIS A 1 89 ? 1.537 16.567 6.461 1.00 96.31 89 HIS A N 1
ATOM 667 C CA . HIS A 1 89 ? 1.200 15.783 5.281 1.00 96.31 89 HIS A CA 1
ATOM 668 C C . HIS A 1 89 ? -0.222 16.105 4.816 1.00 96.31 89 HIS A C 1
ATOM 670 O O . HIS A 1 89 ? -1.101 16.427 5.619 1.00 96.31 89 HIS A O 1
ATOM 676 N N . THR A 1 90 ? -0.461 16.005 3.504 1.00 96.75 90 THR A N 1
ATOM 677 C CA . THR A 1 90 ? -1.803 16.230 2.928 1.00 96.75 90 THR A CA 1
ATOM 678 C C . THR A 1 90 ? -2.795 15.166 3.402 1.00 96.75 90 THR A C 1
ATOM 680 O O . THR A 1 90 ? -3.970 15.462 3.622 1.00 96.75 90 THR A O 1
ATOM 683 N N . TRP A 1 91 ? -2.311 13.940 3.585 1.00 97.75 91 TRP A N 1
ATOM 684 C CA . TRP A 1 91 ? -3.082 12.786 4.024 1.00 97.75 91 TRP A CA 1
ATOM 685 C C . TRP A 1 91 ? -2.419 12.134 5.229 1.00 97.75 91 TRP A C 1
ATOM 687 O O . TRP A 1 91 ? -1.207 12.226 5.406 1.00 97.75 91 TRP A O 1
ATOM 697 N N . GLU A 1 92 ? -3.220 11.468 6.053 1.00 97.88 92 GLU A N 1
ATOM 698 C CA . GLU A 1 92 ? -2.708 10.683 7.167 1.00 97.88 92 GLU A CA 1
ATOM 699 C C . GLU A 1 92 ? -2.398 9.257 6.725 1.00 97.88 92 GLU A C 1
ATOM 701 O O . GLU A 1 92 ? -3.253 8.591 6.145 1.00 97.88 92 GLU A O 1
ATOM 706 N N . VAL A 1 93 ? -1.213 8.758 7.060 1.00 98.00 93 VAL A N 1
ATOM 707 C CA . VAL A 1 93 ? -0.845 7.350 6.883 1.00 98.00 93 VAL A CA 1
ATOM 708 C C . VAL A 1 93 ? -0.282 6.851 8.208 1.00 98.00 93 VAL A C 1
ATOM 710 O O . VAL A 1 93 ? 0.804 7.242 8.642 1.00 98.00 93 VAL A O 1
ATOM 713 N N . VAL A 1 94 ? -1.065 6.016 8.885 1.00 97.00 94 VAL A N 1
ATOM 714 C CA . VAL A 1 94 ? -0.784 5.537 10.247 1.00 97.00 94 VAL A CA 1
ATOM 715 C C . VAL A 1 94 ? -0.742 4.015 10.294 1.00 97.00 94 VAL A C 1
ATOM 717 O O . VAL A 1 94 ? -1.194 3.351 9.364 1.00 97.00 94 VAL A O 1
ATOM 720 N N . ASP A 1 95 ? -0.197 3.453 11.369 1.00 96.12 95 ASP A N 1
ATOM 721 C CA . ASP A 1 95 ? -0.020 2.006 11.493 1.00 96.12 95 ASP A CA 1
ATOM 722 C C . ASP A 1 95 ? -1.157 1.332 12.264 1.00 96.12 95 ASP A C 1
ATOM 724 O O . ASP A 1 95 ? -1.616 1.845 13.285 1.00 96.12 95 ASP A O 1
ATOM 728 N N . VAL A 1 96 ? -1.521 0.122 11.844 1.00 96.62 96 VAL A N 1
ATOM 729 C CA . VAL A 1 96 ? -2.235 -0.847 12.681 1.00 96.62 96 VAL A CA 1
ATOM 730 C C . VAL A 1 96 ? -1.240 -1.435 13.678 1.00 96.62 96 VAL A C 1
ATOM 732 O O . VAL A 1 96 ? -0.249 -2.023 13.268 1.00 96.62 96 VAL A O 1
ATOM 735 N N . LYS A 1 97 ? -1.470 -1.303 14.989 1.00 95.19 97 LYS A N 1
ATOM 736 C CA . LYS A 1 97 ? -0.527 -1.831 16.000 1.00 95.19 97 LYS A CA 1
ATOM 737 C C . LYS A 1 97 ? -0.793 -3.278 16.401 1.00 95.19 97 LYS A C 1
ATOM 739 O O . LYS A 1 97 ? 0.148 -3.988 16.758 1.00 95.19 97 LYS A O 1
ATOM 744 N N . SER A 1 98 ? -2.043 -3.717 16.309 1.00 96.94 98 SER A N 1
ATOM 745 C CA . SER A 1 98 ? -2.455 -5.083 16.608 1.00 96.94 98 SER A CA 1
ATOM 746 C C . SER A 1 98 ? -3.650 -5.471 15.753 1.00 96.94 98 SER A C 1
ATOM 748 O O . SER A 1 98 ? -4.510 -4.637 15.454 1.00 96.94 98 SER A O 1
ATOM 750 N N . VAL A 1 99 ? -3.716 -6.751 15.417 1.00 97.81 99 VAL A N 1
ATOM 751 C CA . VAL A 1 99 ? -4.860 -7.356 14.740 1.00 97.81 99 VAL A CA 1
ATOM 752 C C . VAL A 1 99 ? -5.339 -8.579 15.510 1.00 97.81 99 VAL A C 1
ATOM 754 O O . VAL A 1 99 ? -4.562 -9.196 16.237 1.00 97.81 99 VAL A O 1
ATOM 757 N N . GLU A 1 100 ? -6.616 -8.907 15.350 1.00 97.69 100 GLU A N 1
ATOM 758 C CA . GLU A 1 100 ? -7.232 -10.135 15.840 1.00 97.69 100 GLU A CA 1
ATOM 759 C C . GLU A 1 100 ? -8.007 -10.800 14.704 1.00 97.69 100 GLU A C 1
ATOM 761 O O . GLU A 1 100 ? -8.843 -10.171 14.050 1.00 97.69 100 GLU A O 1
ATOM 766 N N . VAL A 1 101 ? -7.765 -12.089 14.490 1.00 96.31 101 VAL A N 1
ATOM 767 C CA . VAL A 1 101 ? -8.529 -12.902 13.544 1.00 96.31 101 VAL A CA 1
ATOM 768 C C . VAL A 1 101 ? -8.854 -14.229 14.208 1.00 96.31 101 VAL A C 1
ATOM 770 O O . VAL A 1 101 ? -7.962 -14.955 14.632 1.00 96.31 101 VAL A O 1
ATOM 773 N N . ASN A 1 102 ? -10.142 -14.569 14.272 1.00 95.69 102 ASN A N 1
ATOM 774 C CA . ASN A 1 102 ? -10.629 -15.829 14.847 1.00 95.69 102 ASN A CA 1
ATOM 775 C C . ASN A 1 102 ? -10.134 -16.096 16.286 1.00 95.69 102 ASN A C 1
ATOM 777 O O . ASN A 1 102 ? -9.873 -17.242 16.640 1.00 95.69 102 ASN A O 1
ATOM 781 N N . GLY A 1 103 ? -10.022 -15.047 17.109 1.00 95.94 103 GLY A N 1
ATOM 782 C CA . GLY A 1 103 ? -9.573 -15.140 18.503 1.00 95.94 103 GLY A CA 1
ATOM 783 C C . GLY A 1 103 ? -8.054 -15.201 18.689 1.00 95.94 103 GLY A C 1
ATOM 784 O O . GLY A 1 103 ? -7.593 -15.225 19.827 1.00 95.94 103 GLY A O 1
ATOM 785 N N . GLU A 1 104 ? -7.282 -15.196 17.602 1.00 97.25 104 GLU A N 1
ATOM 786 C CA . GLU A 1 104 ? -5.825 -15.090 17.640 1.00 97.25 104 GLU A CA 1
ATOM 787 C C . GLU A 1 104 ? -5.403 -13.638 17.439 1.00 97.25 104 GLU A C 1
ATOM 789 O O . GLU A 1 104 ? -5.856 -12.987 16.496 1.00 97.25 104 GLU A O 1
ATOM 794 N N . THR A 1 105 ? -4.505 -13.155 18.297 1.00 97.44 105 THR A N 1
ATOM 795 C CA . THR A 1 105 ? -4.046 -11.762 18.306 1.00 97.44 105 THR A CA 1
ATOM 796 C C . THR A 1 105 ? -2.543 -11.691 18.130 1.00 97.44 105 THR A C 1
ATOM 798 O O . THR A 1 105 ? -1.787 -12.407 18.788 1.00 97.44 105 THR A O 1
ATOM 801 N N . TRP A 1 106 ? -2.097 -10.767 17.287 1.00 97.00 106 TRP A N 1
ATOM 802 C CA . TRP A 1 106 ? -0.682 -10.484 17.104 1.00 97.00 106 TRP A CA 1
ATOM 803 C C . TRP A 1 106 ? -0.437 -9.006 16.818 1.00 97.00 106 TRP A C 1
ATOM 805 O O . TRP A 1 106 ? -1.327 -8.242 16.435 1.00 97.00 106 TRP A O 1
ATOM 815 N N . THR A 1 107 ? 0.804 -8.595 17.052 1.00 96.31 107 THR A N 1
ATOM 816 C CA . THR A 1 107 ? 1.260 -7.216 16.875 1.00 96.31 107 THR A CA 1
ATOM 817 C C . THR A 1 107 ? 1.921 -7.020 15.515 1.00 96.31 107 THR A C 1
ATOM 819 O O . THR A 1 107 ? 2.390 -7.972 14.888 1.00 96.31 107 THR A O 1
ATOM 822 N N . ILE A 1 108 ? 2.049 -5.762 15.092 1.00 94.38 108 ILE A N 1
ATOM 823 C CA . ILE A 1 108 ? 2.714 -5.360 13.838 1.00 94.38 108 ILE A CA 1
ATOM 824 C C . ILE A 1 108 ? 4.161 -5.878 13.678 1.00 94.38 108 ILE A C 1
ATOM 826 O O . ILE A 1 108 ? 4.692 -5.926 12.572 1.00 94.38 108 ILE A O 1
ATOM 830 N N . ASN A 1 109 ? 4.815 -6.312 14.758 1.00 95.06 109 ASN A N 1
ATOM 831 C CA . ASN A 1 109 ? 6.180 -6.854 14.709 1.00 95.06 109 ASN A CA 1
ATOM 832 C C . ASN A 1 109 ? 6.220 -8.359 14.393 1.00 95.06 109 ASN A C 1
ATOM 834 O O . ASN A 1 109 ? 7.293 -8.912 14.131 1.00 95.06 109 ASN A O 1
ATOM 838 N N . GLN A 1 110 ? 5.064 -9.024 14.430 1.00 95.94 110 GLN A N 1
ATOM 839 C CA . GLN A 1 110 ? 4.913 -10.474 14.292 1.00 95.94 110 GLN A CA 1
ATOM 840 C C . GLN A 1 110 ? 4.297 -10.885 12.949 1.00 95.94 110 GLN A C 1
ATOM 842 O O . GLN A 1 110 ? 4.314 -12.070 12.628 1.00 95.94 110 GLN A O 1
ATOM 847 N N . ASP A 1 111 ? 3.798 -9.931 12.159 1.00 93.88 111 ASP A N 1
ATOM 848 C CA . ASP A 1 111 ? 3.171 -10.195 10.864 1.00 93.88 111 ASP A CA 1
ATOM 849 C C . ASP A 1 111 ? 3.976 -9.604 9.710 1.00 93.88 111 ASP A C 1
ATOM 851 O O . ASP A 1 111 ? 4.321 -8.426 9.714 1.00 93.88 111 ASP A O 1
ATOM 855 N N . HIS A 1 112 ? 4.252 -10.429 8.701 1.00 94.19 112 HIS A N 1
ATOM 856 C CA . HIS A 1 112 ? 4.888 -10.010 7.452 1.00 94.19 112 HIS A CA 1
ATOM 857 C C . HIS A 1 112 ? 3.897 -9.438 6.432 1.00 94.19 112 HIS A C 1
ATOM 859 O O . HIS A 1 112 ? 4.317 -9.065 5.324 1.00 94.19 112 HIS A O 1
ATOM 865 N N . SER A 1 113 ? 2.614 -9.402 6.771 1.00 94.06 113 SER A N 1
ATOM 866 C CA . SER A 1 113 ? 1.553 -8.856 5.947 1.00 94.06 113 SER A CA 1
ATOM 867 C C . SER A 1 113 ? 1.782 -7.371 5.677 1.00 94.06 113 SER A C 1
ATOM 869 O O . SER A 1 113 ? 2.554 -6.669 6.339 1.00 94.06 113 SER A O 1
ATOM 871 N N . LYS A 1 114 ? 1.232 -6.948 4.540 1.00 97.50 114 LYS A N 1
ATOM 872 C CA . LYS A 1 114 ? 1.434 -5.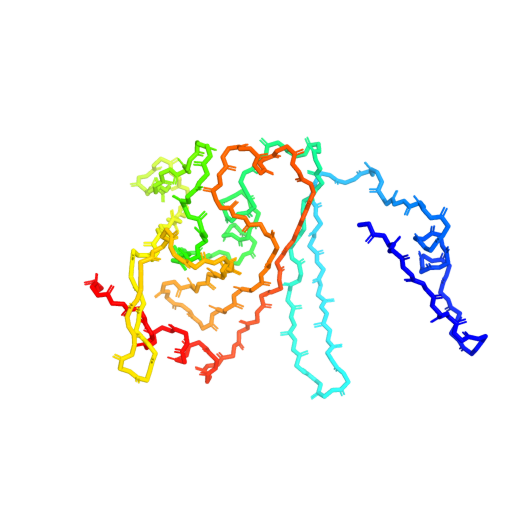629 3.943 1.00 97.50 114 LYS A CA 1
ATOM 873 C C . LYS A 1 114 ? 0.138 -5.208 3.300 1.00 97.50 114 LYS A C 1
ATOM 875 O O . LYS A 1 114 ? -0.123 -5.504 2.128 1.00 97.50 114 LYS A O 1
ATOM 880 N N . TRP A 1 115 ? -0.687 -4.547 4.085 1.00 98.38 115 TRP A N 1
ATOM 881 C CA . TRP A 1 115 ? -1.944 -4.024 3.600 1.00 98.38 115 TRP A CA 1
ATOM 882 C C . TRP A 1 115 ? -2.278 -2.691 4.240 1.00 98.38 115 TRP A C 1
ATOM 884 O O . TRP A 1 115 ? -1.786 -2.344 5.308 1.00 98.38 115 TRP A O 1
ATOM 894 N N . CYS A 1 116 ? -3.133 -1.935 3.564 1.00 98.38 116 CYS A N 1
ATOM 895 C CA . CYS A 1 116 ? -3.711 -0.716 4.099 1.00 98.38 116 CYS A CA 1
ATOM 896 C C . CYS A 1 116 ? -5.202 -0.663 3.799 1.00 98.38 116 CYS A C 1
ATOM 898 O O . CYS A 1 116 ? -5.666 -1.173 2.779 1.00 98.38 116 CYS A O 1
ATOM 900 N N . VAL A 1 117 ? -5.938 0.016 4.664 1.00 98.62 117 VAL A N 1
ATOM 901 C CA . VAL A 1 117 ? -7.346 0.354 4.469 1.00 98.62 117 VAL A CA 1
ATOM 902 C C . VAL A 1 117 ? -7.525 1.864 4.511 1.00 98.62 117 VAL A C 1
ATOM 904 O O . VAL A 1 117 ? -6.824 2.552 5.253 1.00 98.62 117 VAL A O 1
ATOM 907 N N . SER A 1 118 ? -8.460 2.403 3.732 1.00 98.38 118 SER A N 1
ATOM 908 C CA . SER A 1 118 ? -8.809 3.825 3.847 1.00 98.38 118 SER A CA 1
ATOM 909 C C . SER A 1 118 ? -9.606 4.114 5.121 1.00 98.38 118 SER A C 1
ATOM 911 O O . SER A 1 118 ? -10.473 3.327 5.499 1.00 98.38 118 SER A O 1
ATOM 913 N N . LYS A 1 119 ? -9.385 5.270 5.757 1.00 95.88 119 LYS A N 1
ATOM 914 C CA . LYS A 1 119 ? -10.128 5.663 6.972 1.00 95.88 119 LYS A CA 1
ATOM 915 C C . LYS A 1 119 ? -11.608 5.964 6.718 1.00 95.88 119 LYS A C 1
ATOM 917 O O . LYS A 1 119 ? -12.432 5.695 7.583 1.00 95.88 119 LYS A O 1
ATOM 922 N N . SER A 1 120 ? -11.945 6.540 5.564 1.00 91.31 120 SER A N 1
ATOM 923 C CA . SER A 1 120 ? -13.284 7.091 5.281 1.00 91.31 120 SER A CA 1
ATOM 924 C C . SER A 1 120 ? -13.956 6.528 4.022 1.00 91.31 120 SER A C 1
ATOM 926 O O . SER A 1 120 ? -15.033 6.983 3.644 1.00 91.31 120 SER A O 1
ATOM 928 N N . SER A 1 121 ? -13.344 5.530 3.381 1.00 93.81 121 SER A N 1
ATOM 929 C CA . SER A 1 121 ? -13.853 4.854 2.177 1.00 93.81 121 SER A CA 1
ATOM 930 C C . SER A 1 121 ? -13.645 3.339 2.279 1.00 93.81 121 SER A C 1
ATOM 932 O O . SER A 1 121 ? -13.071 2.870 3.256 1.00 93.81 121 SER A O 1
ATOM 934 N N . ASN A 1 122 ? -14.039 2.577 1.253 1.00 96.94 122 ASN A N 1
ATOM 935 C CA . ASN A 1 122 ? -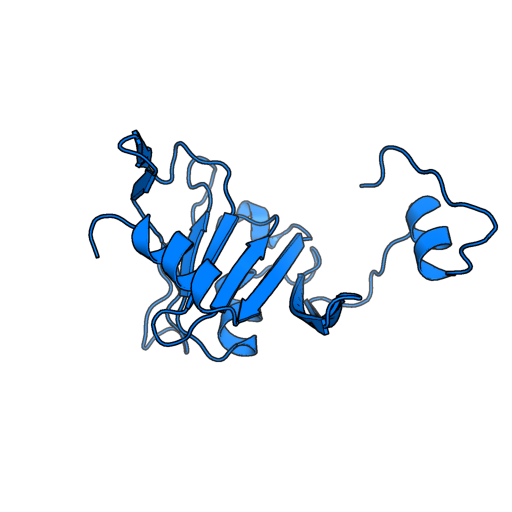13.962 1.108 1.249 1.00 96.94 122 ASN A CA 1
ATOM 936 C C . ASN A 1 122 ? -12.719 0.547 0.535 1.00 96.94 122 ASN A C 1
ATOM 938 O O . ASN A 1 122 ? -12.773 -0.549 -0.024 1.00 96.94 122 ASN A O 1
ATOM 942 N N . TYR A 1 123 ? -11.608 1.292 0.502 1.00 98.44 123 TYR A N 1
ATOM 943 C CA . TYR A 1 123 ? -10.389 0.801 -0.133 1.00 98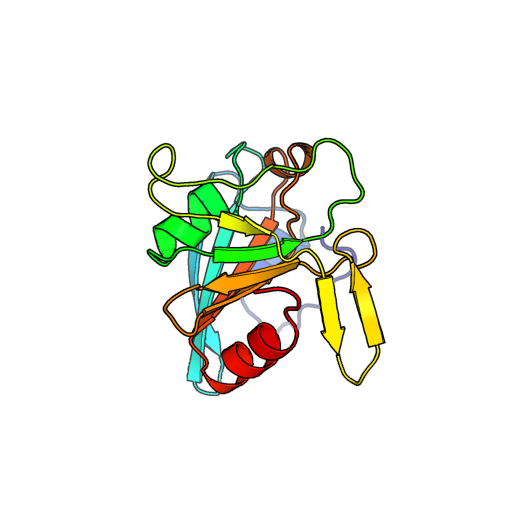.44 123 TYR A CA 1
ATOM 944 C C . TYR A 1 123 ? -9.645 -0.183 0.762 1.00 98.44 123 TYR A C 1
ATOM 946 O O . TYR A 1 123 ? -9.390 0.105 1.931 1.00 98.44 123 TYR A O 1
ATOM 954 N N . VAL A 1 124 ? -9.236 -1.299 0.163 1.00 98.56 124 VAL A N 1
ATOM 955 C CA . VAL A 1 124 ? -8.233 -2.223 0.697 1.00 98.56 124 VAL A CA 1
ATOM 956 C C . VAL A 1 124 ? -7.109 -2.331 -0.314 1.00 98.56 124 VAL A C 1
ATOM 958 O O . VAL A 1 124 ? -7.360 -2.591 -1.493 1.00 98.56 124 VAL A O 1
ATOM 961 N N . CYS A 1 125 ? -5.884 -2.132 0.152 1.00 98.69 125 CYS A N 1
ATOM 962 C CA . CYS A 1 125 ? -4.657 -2.262 -0.613 1.00 98.69 125 CYS A CA 1
ATOM 963 C C . CYS A 1 125 ? -3.832 -3.409 -0.042 1.00 98.69 125 CYS A C 1
ATOM 965 O O . CYS A 1 125 ? -3.615 -3.430 1.163 1.00 98.69 125 CYS A O 1
ATOM 967 N N . VAL A 1 126 ? -3.352 -4.327 -0.879 1.00 98.44 126 VAL A N 1
ATOM 968 C CA . VAL A 1 126 ? -2.453 -5.423 -0.477 1.00 98.44 126 VAL A CA 1
ATOM 969 C C . VAL A 1 126 ? -1.247 -5.425 -1.408 1.00 98.44 126 VAL A C 1
ATOM 971 O O . VAL A 1 126 ? -1.405 -5.350 -2.631 1.00 98.44 126 VAL A O 1
ATOM 974 N N . GLY A 1 127 ? -0.041 -5.468 -0.845 1.00 96.75 127 GLY A N 1
ATOM 975 C CA . GLY A 1 127 ? 1.183 -5.249 -1.612 1.00 96.75 127 GLY A CA 1
ATOM 976 C C . GLY A 1 127 ? 2.420 -5.943 -1.064 1.00 96.75 127 GLY A C 1
ATOM 977 O O . GLY A 1 127 ? 2.350 -6.850 -0.240 1.00 96.75 127 GLY A O 1
ATOM 978 N N . ASP A 1 128 ? 3.575 -5.516 -1.563 1.00 93.12 128 ASP A N 1
ATOM 979 C CA . ASP A 1 128 ? 4.874 -6.147 -1.304 1.00 93.12 128 ASP A CA 1
ATOM 980 C C . ASP A 1 128 ? 5.860 -5.247 -0.533 1.00 93.12 128 ASP A C 1
ATOM 982 O O . ASP A 1 128 ? 6.945 -5.701 -0.153 1.00 93.12 128 ASP A O 1
ATOM 986 N N . MET A 1 129 ? 5.450 -4.020 -0.185 1.00 94.69 129 MET A N 1
ATOM 987 C CA . MET A 1 129 ? 6.273 -3.053 0.544 1.00 94.69 129 MET A CA 1
ATOM 988 C C . MET A 1 129 ? 5.844 -2.836 1.999 1.00 94.69 129 MET A C 1
ATOM 990 O O . MET A 1 129 ? 4.667 -2.612 2.282 1.00 94.69 129 MET A O 1
ATOM 994 N N . ASN A 1 130 ? 6.832 -2.841 2.903 1.00 95.56 130 ASN A N 1
ATOM 995 C CA . ASN A 1 130 ? 6.669 -2.337 4.269 1.00 95.56 130 ASN A CA 1
ATOM 996 C C . ASN A 1 130 ? 6.890 -0.819 4.334 1.00 95.56 130 ASN A C 1
ATOM 998 O O . ASN A 1 130 ? 7.621 -0.278 3.503 1.00 95.56 130 ASN A O 1
ATOM 1002 N N . ARG A 1 131 ? 6.369 -0.165 5.379 1.00 94.62 131 ARG A N 1
ATOM 1003 C CA . ARG A 1 131 ? 6.670 1.237 5.716 1.00 94.62 131 ARG A CA 1
ATOM 1004 C C . ARG A 1 131 ? 7.953 1.353 6.539 1.00 94.62 131 ARG A C 1
ATOM 1006 O O . ARG A 1 131 ? 7.931 1.539 7.753 1.00 94.62 131 ARG A O 1
ATOM 1013 N N . GLN A 1 132 ? 9.088 1.184 5.866 1.00 93.75 132 GLN A N 1
ATOM 1014 C CA . GLN A 1 132 ? 10.422 1.253 6.470 1.00 93.75 132 GLN A CA 1
ATOM 1015 C C . GLN A 1 132 ? 11.374 1.990 5.524 1.00 93.75 132 GLN A C 1
ATOM 1017 O O . GLN A 1 132 ? 11.366 1.730 4.324 1.00 93.75 132 GLN A O 1
ATOM 1022 N N . SER A 1 133 ? 12.252 2.841 6.050 1.00 92.06 133 SER A N 1
ATOM 1023 C CA . SER A 1 133 ? 13.222 3.634 5.267 1.00 92.06 133 SER A CA 1
ATOM 1024 C C . SER A 1 133 ? 14.082 2.796 4.304 1.00 92.06 133 SER A C 1
ATOM 1026 O O . SER A 1 133 ? 14.369 3.199 3.177 1.00 92.06 133 SER A O 1
ATOM 1028 N N . GLY A 1 134 ? 14.447 1.564 4.679 1.00 90.44 134 GLY A N 1
ATOM 1029 C CA . GLY A 1 134 ? 15.163 0.646 3.783 1.00 90.44 134 GLY A CA 1
ATOM 1030 C C . GLY A 1 134 ? 14.368 0.248 2.526 1.00 90.44 134 GLY A C 1
ATOM 1031 O O . GLY A 1 134 ? 14.959 -0.115 1.506 1.00 90.44 134 GLY A O 1
ATOM 1032 N N . GLN A 1 135 ? 13.037 0.323 2.577 1.00 92.06 135 GLN A N 1
ATOM 1033 C CA . GLN A 1 135 ? 12.138 0.026 1.461 1.00 92.06 135 GLN A CA 1
ATOM 1034 C C . GLN A 1 135 ? 12.019 1.192 0.478 1.00 92.06 135 GLN A C 1
ATOM 1036 O O . GLN A 1 135 ? 11.788 0.951 -0.704 1.00 92.06 135 GLN A O 1
ATOM 1041 N N . GLU A 1 136 ? 12.280 2.433 0.892 1.00 91.06 136 GLU A N 1
ATOM 1042 C CA . GLU A 1 136 ? 12.222 3.608 0.008 1.00 91.06 136 GLU A CA 1
ATOM 1043 C C . GLU A 1 136 ? 13.148 3.460 -1.211 1.00 91.06 136 GLU A C 1
ATOM 1045 O O . GLU A 1 136 ? 12.845 3.931 -2.307 1.00 91.06 136 GLU A O 1
ATOM 1050 N N . LYS A 1 137 ? 14.249 2.718 -1.054 1.00 90.62 137 LYS A N 1
ATOM 1051 C CA . LYS A 1 137 ? 15.254 2.448 -2.097 1.00 90.62 137 LYS A CA 1
ATOM 1052 C C . LYS A 1 137 ? 14.986 1.162 -2.887 1.00 90.62 137 LYS A C 1
ATOM 1054 O O . LYS A 1 137 ? 15.857 0.684 -3.617 1.00 90.62 137 LYS A O 1
ATOM 1059 N N . ARG A 1 138 ? 13.803 0.564 -2.737 1.00 90.88 138 ARG A N 1
ATOM 1060 C CA . ARG A 1 138 ? 13.391 -0.672 -3.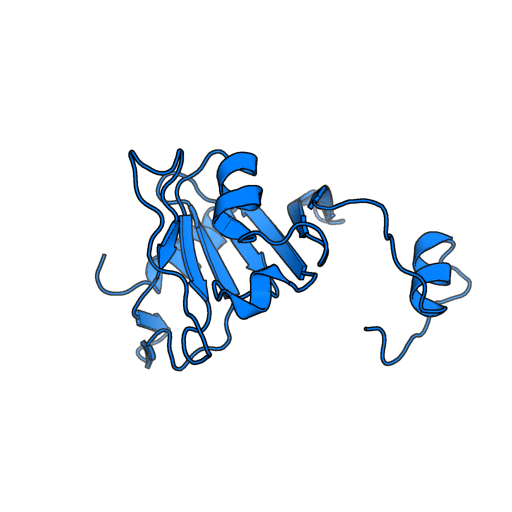411 1.00 90.88 138 ARG A CA 1
ATOM 1061 C C . ARG A 1 138 ? 12.235 -0.399 -4.367 1.00 90.88 138 ARG A C 1
ATOM 1063 O O . ARG A 1 138 ? 11.475 0.546 -4.198 1.00 90.88 138 ARG A O 1
ATOM 1070 N N . GLY A 1 139 ? 12.143 -1.227 -5.404 1.00 91.88 139 GLY A N 1
ATOM 1071 C CA . GLY A 1 139 ? 10.945 -1.288 -6.234 1.00 91.88 139 GLY A CA 1
ATOM 1072 C C . GLY A 1 139 ? 9.913 -2.224 -5.611 1.00 91.88 139 GLY A C 1
ATOM 1073 O O . GLY A 1 139 ? 10.297 -3.227 -5.005 1.00 91.88 139 GLY A O 1
ATOM 1074 N N . GLY A 1 140 ? 8.642 -1.894 -5.794 1.00 93.69 140 GLY A N 1
ATOM 1075 C CA . GLY A 1 140 ? 7.501 -2.651 -5.290 1.00 93.69 140 GLY A CA 1
ATOM 1076 C C . GLY A 1 140 ? 6.187 -1.965 -5.652 1.00 93.69 140 GLY A C 1
ATOM 1077 O O . GLY A 1 140 ? 6.174 -0.922 -6.316 1.00 93.69 140 GLY A O 1
ATOM 1078 N N . GLY A 1 141 ? 5.078 -2.554 -5.238 1.00 96.06 141 GLY A N 1
ATOM 1079 C CA . GLY A 1 141 ? 3.747 -2.048 -5.502 1.00 96.06 141 GLY A CA 1
ATOM 1080 C C . GLY A 1 141 ? 2.666 -2.640 -4.607 1.00 96.06 141 GLY A C 1
ATOM 1081 O O . GLY A 1 141 ? 2.874 -3.531 -3.786 1.00 96.06 141 GLY A O 1
ATOM 1082 N N . THR A 1 142 ? 1.466 -2.102 -4.773 1.00 98.25 142 THR A N 1
ATOM 1083 C CA . THR A 1 142 ? 0.267 -2.535 -4.066 1.00 98.25 142 THR A CA 1
ATOM 1084 C C . THR A 1 142 ? -0.935 -2.488 -4.997 1.00 98.25 142 THR A C 1
ATOM 1086 O O . THR A 1 142 ? -1.043 -1.618 -5.869 1.00 98.25 142 THR A O 1
ATOM 1089 N N . LEU A 1 143 ? -1.836 -3.453 -4.835 1.00 98.19 143 LEU A N 1
ATOM 1090 C CA . LEU A 1 143 ? -3.115 -3.497 -5.528 1.00 98.19 143 LEU A CA 1
ATOM 1091 C C . LEU A 1 143 ? -4.205 -3.031 -4.581 1.00 98.19 143 LEU A C 1
ATOM 1093 O O . LEU A 1 143 ? -4.453 -3.668 -3.562 1.00 98.19 143 LEU A O 1
ATOM 1097 N N . CYS A 1 144 ? -4.882 -1.954 -4.958 1.00 98.56 144 CYS A N 1
ATOM 1098 C CA . CYS A 1 144 ? -6.003 -1.399 -4.225 1.00 98.56 144 CYS A CA 1
ATOM 1099 C C . CYS A 1 144 ? -7.320 -1.716 -4.929 1.00 98.56 144 CYS A C 1
ATOM 1101 O O . CYS A 1 144 ? -7.431 -1.582 -6.147 1.00 98.56 144 CYS A O 1
ATOM 1103 N N . SER A 1 145 ? -8.341 -2.080 -4.165 1.00 97.88 145 SER A N 1
ATOM 1104 C CA . SER A 1 145 ? -9.715 -2.229 -4.652 1.00 97.88 145 SER A CA 1
ATOM 1105 C C . SER A 1 145 ? -10.685 -1.563 -3.693 1.00 97.88 145 SER A C 1
ATOM 1107 O O . SER A 1 145 ? -10.409 -1.491 -2.498 1.00 97.88 145 SER A O 1
ATOM 1109 N N . SER A 1 146 ? -11.801 -1.065 -4.223 1.00 97.06 146 SER A N 1
ATOM 1110 C CA . SER A 1 146 ? -12.921 -0.584 -3.415 1.00 97.06 146 SER A CA 1
ATOM 1111 C C . SER A 1 146 ? -13.989 -1.671 -3.387 1.00 97.06 146 SER A C 1
ATOM 1113 O O . SER A 1 146 ? -14.821 -1.751 -4.290 1.00 97.06 146 SER A O 1
ATOM 1115 N N . ASP A 1 147 ? -13.910 -2.552 -2.391 1.00 94.75 147 ASP A N 1
ATOM 1116 C CA . ASP A 1 147 ? -14.874 -3.629 -2.171 1.00 94.75 147 ASP A CA 1
ATOM 1117 C C . ASP A 1 147 ? -15.315 -3.635 -0.708 1.00 94.75 147 ASP A C 1
ATOM 1119 O O . ASP A 1 147 ? -14.508 -3.777 0.210 1.00 94.75 147 ASP A O 1
ATOM 1123 N N . SER A 1 148 ? -16.618 -3.482 -0.486 1.00 96.56 148 SER A N 1
ATOM 1124 C CA . SER A 1 148 ? -17.161 -3.246 0.856 1.00 96.56 148 SER A CA 1
ATOM 1125 C C . SER A 1 148 ? -17.036 -4.471 1.762 1.00 96.56 148 SER A C 1
ATOM 1127 O O . SER A 1 148 ? -16.819 -4.325 2.964 1.00 96.56 148 SER A O 1
ATOM 1129 N N . ALA A 1 149 ? -17.167 -5.680 1.206 1.00 96.88 149 ALA A N 1
ATOM 1130 C CA . ALA A 1 149 ? -17.065 -6.914 1.979 1.00 96.88 149 ALA A CA 1
ATOM 1131 C C . ALA A 1 149 ? -15.620 -7.154 2.435 1.00 96.88 149 ALA A C 1
ATOM 1133 O O . ALA A 1 149 ? -15.376 -7.406 3.615 1.00 96.88 149 ALA A O 1
ATOM 1134 N N . THR A 1 150 ? -14.665 -6.988 1.519 1.00 96.75 150 THR A N 1
ATOM 1135 C CA . THR A 1 150 ? -13.231 -7.079 1.804 1.00 96.75 150 THR A CA 1
ATOM 1136 C C . THR A 1 150 ? -12.821 -6.003 2.804 1.00 96.75 150 THR A C 1
ATOM 1138 O O . THR A 1 150 ? -12.221 -6.314 3.827 1.00 96.75 150 THR A O 1
ATOM 1141 N N . TYR A 1 151 ? -13.225 -4.750 2.588 1.00 98.25 151 TYR A N 1
ATOM 1142 C CA . TYR A 1 151 ? -12.955 -3.661 3.527 1.00 98.25 151 TYR A CA 1
ATOM 1143 C C . TYR A 1 151 ? -13.460 -3.958 4.936 1.00 98.25 151 TYR A C 1
ATOM 1145 O O . TYR A 1 151 ? -12.722 -3.790 5.911 1.00 98.25 151 TYR A O 1
ATOM 1153 N N . LYS A 1 152 ? -14.693 -4.462 5.056 1.00 97.75 152 LYS A N 1
ATOM 1154 C CA . LYS A 1 152 ? -15.257 -4.861 6.346 1.00 97.75 152 LYS A CA 1
ATOM 1155 C C . LYS A 1 152 ? -14.438 -5.973 6.999 1.00 97.75 152 LYS A C 1
ATOM 1157 O O . LYS A 1 152 ? -14.202 -5.896 8.200 1.00 97.75 152 LYS A O 1
ATOM 1162 N N . ALA A 1 153 ? -13.993 -6.975 6.243 1.00 97.31 153 ALA A N 1
ATOM 1163 C CA . ALA A 1 153 ? -13.180 -8.061 6.785 1.00 97.31 153 ALA A CA 1
ATOM 1164 C C . ALA A 1 153 ? -11.860 -7.539 7.381 1.00 97.31 153 ALA A C 1
ATOM 1166 O O . ALA A 1 153 ? -11.569 -7.809 8.542 1.00 97.31 153 ALA A O 1
ATOM 1167 N N . PHE A 1 154 ? -11.119 -6.714 6.635 1.00 97.75 154 PHE A N 1
ATOM 1168 C CA . PHE A 1 154 ? -9.842 -6.153 7.094 1.00 97.75 154 PHE A CA 1
ATOM 1169 C C . PHE A 1 154 ? -10.013 -5.189 8.276 1.00 97.75 154 PHE A C 1
ATOM 1171 O O . PHE A 1 154 ? -9.308 -5.281 9.276 1.00 97.75 154 PHE A O 1
ATOM 1178 N N . THR A 1 155 ? -10.991 -4.283 8.214 1.00 97.38 155 THR A N 1
ATOM 1179 C CA . THR A 1 155 ? -11.229 -3.309 9.297 1.00 97.38 155 THR A CA 1
ATOM 1180 C C . THR A 1 155 ? -11.820 -3.909 10.570 1.00 97.38 155 THR A C 1
ATOM 1182 O O . THR A 1 155 ? -11.748 -3.270 11.624 1.00 97.38 155 THR A O 1
ATOM 1185 N N . SER A 1 156 ? -12.417 -5.103 10.492 1.00 97.00 156 SER A N 1
ATOM 1186 C CA . SER A 1 156 ? -12.893 -5.841 11.670 1.00 97.00 156 SER A CA 1
ATOM 1187 C C . SER A 1 156 ? -11.753 -6.526 12.421 1.00 97.00 156 SER A C 1
ATOM 1189 O O . SER A 1 156 ? -11.906 -6.780 13.608 1.00 97.00 156 SER A O 1
ATOM 1191 N N . ALA A 1 157 ? -10.622 -6.784 11.758 1.00 97.38 157 ALA A N 1
ATOM 1192 C CA . ALA A 1 157 ? -9.449 -7.371 12.398 1.00 97.38 157 ALA A CA 1
ATOM 1193 C C . ALA A 1 157 ? -8.642 -6.351 13.221 1.00 97.38 157 ALA A C 1
ATOM 1195 O O . ALA A 1 157 ? -7.903 -6.740 14.115 1.00 97.38 157 ALA A O 1
ATOM 1196 N N . ILE A 1 158 ? -8.763 -5.048 12.942 1.00 97.44 158 ILE A N 1
ATOM 1197 C CA . ILE A 1 158 ? -7.985 -4.000 13.626 1.00 97.44 158 ILE A CA 1
ATOM 1198 C C . ILE A 1 158 ? -8.431 -3.852 15.084 1.00 97.44 158 ILE A C 1
ATOM 1200 O O . ILE A 1 158 ? -9.589 -3.520 15.354 1.00 97.44 158 ILE A O 1
ATOM 1204 N N . GLN A 1 159 ? -7.477 -3.992 16.004 1.00 94.56 159 GLN A N 1
ATOM 1205 C CA . GLN A 1 159 ? -7.670 -3.780 17.439 1.00 94.56 159 GLN A CA 1
ATOM 1206 C C . GLN A 1 159 ? -7.246 -2.365 17.866 1.00 94.56 159 GLN A C 1
ATOM 1208 O O . GLN A 1 159 ? -6.296 -1.805 17.320 1.00 94.56 159 GLN A O 1
ATOM 1213 N N . GLY A 1 160 ? -7.930 -1.803 18.872 1.00 72.62 160 GLY A N 1
ATOM 1214 C CA . GLY A 1 160 ? -7.544 -0.533 19.511 1.00 72.62 160 GLY A CA 1
ATOM 1215 C C . GLY A 1 160 ? -7.751 0.727 18.660 1.00 72.62 160 GLY A C 1
ATOM 1216 O O . GLY A 1 160 ? -6.843 1.552 18.587 1.00 72.62 160 GLY A O 1
ATOM 1217 N N . LYS A 1 161 ? -8.918 0.843 18.008 1.00 56.66 161 LYS A N 1
ATOM 1218 C CA . LYS A 1 161 ? -9.311 1.999 17.177 1.00 56.66 161 LYS A CA 1
ATOM 1219 C C . LYS A 1 161 ? -9.264 3.335 17.915 1.00 56.66 161 LYS A C 1
ATOM 1221 O O . LYS A 1 161 ? -9.701 3.370 19.086 1.00 56.66 161 LYS A O 1
#

Organism: Oxyrrhis marina (NCBI:txid2969)

InterPro domains:
  IPR004947 Deoxyribonuclease II [PF03265] (2-158)
  IPR004947 Deoxyribonuclease II [PTHR10858] (1-159)

Secondary structure (DSSP, 8-state):
--------TT---HHHHHHHTT----S-SEEEEEEE-TT--EEEEEEE-TTS-S-HIIIIIHHHHT--EEEEE---STTB---B-TTTSSS-EEE--EEEETTEEEETTT---EEEEESSS-EEEEES--SBHHHHTS-EEEEEEE-HHHHHHHHHHB---

Sequence (161 aa):
WIYNSSMPSSISSPKLGSWIGGEYDKDSATKTAAIKTKGGNSFTHFAKSKTASNDLYEDVVSPGLKQDLVCETWQNGSGDLGPFCKPQHTWEVVDVKSVEVNGETWTINQDHSKWCVSKSSNYVCVGDMNRQSGQEKRGGGTLCSSDSATYKAFTSAIQGK

pLDDT: mean 93.27, std 6.22, range [56.66, 98.69]

Foldseek 3Di:
DDPDDDDDPVDDDPVVVVVVVVDDDPPDQKDWDWDADPVGFIKIKIKGALVVLDFRCQPIVCVVVVFAKEKLAAPQDPAADAWDDPPVGSHTYHYQQKFDDPNDIDGSNPDRWIWMAGPPAQKIKGWDDGRGSVCSSHIIIIMIGRDNVVSCVVVNGGPDD

Radius of gyration: 16.93 Å; chains: 1; bounding box: 33×40×47 Å